Protein AF-A0A9D7UCT0-F1 (afdb_monomer_lite)

Secondary structure (DSSP, 8-state):
-GGG---HHHHHHHHHHHHHHHHHT-GGGPPPGGGG--TT--HHHHIIIIIHHHHHHHTTT-HHHHHHHHHHH-

Sequence (74 aa):
NLELVENDEARELMEKLNKYIGENLGEDYMLGHSYFMGKDINLEFIKKYKIKPLLEEYFYADEEKLKEILNLHM

pLDDT: mean 83.49, std 9.68, range [47.62, 91.88]

Structure (mmCIF, N/CA/C/O backbone):
data_AF-A0A9D7UCT0-F1
#
_entry.id   AF-A0A9D7UCT0-F1
#
loop_
_atom_site.group_PDB
_atom_site.id
_atom_site.type_symbol
_atom_site.label_atom_id
_atom_site.label_alt_id
_atom_site.label_comp_id
_atom_site.label_asym_id
_atom_site.label_entity_id
_atom_site.label_seq_id
_atom_site.pdbx_PDB_ins_code
_atom_site.Cartn_x
_atom_site.Cartn_y
_atom_site.Cartn_z
_atom_site.occupancy
_atom_site.B_iso_or_equiv
_atom_site.auth_seq_id
_atom_site.auth_comp_id
_atom_site.auth_asym_id
_atom_site.auth_atom_id
_atom_site.pdbx_PDB_model_num
ATOM 1 N N . ASN A 1 1 ? -5.210 -9.494 -14.027 1.00 47.62 1 ASN A N 1
ATOM 2 C CA . ASN A 1 1 ? -4.105 -9.919 -14.916 1.00 47.62 1 ASN A CA 1
ATOM 3 C C . ASN A 1 1 ? -2.773 -9.505 -14.309 1.00 47.62 1 ASN A C 1
ATOM 5 O O . ASN A 1 1 ? -2.145 -8.567 -14.785 1.00 47.62 1 ASN A O 1
ATOM 9 N N . LEU A 1 2 ? -2.349 -10.214 -13.255 1.00 55.62 2 LEU A N 1
ATOM 10 C CA . LEU A 1 2 ? -1.012 -10.083 -12.651 1.00 55.62 2 LEU A CA 1
ATOM 11 C C . LEU A 1 2 ? 0.106 -10.502 -13.627 1.00 55.62 2 LEU A C 1
ATOM 13 O O . LEU A 1 2 ? 1.253 -10.117 -13.452 1.00 55.62 2 LEU A O 1
ATOM 17 N N . GLU A 1 3 ? -0.256 -11.234 -14.682 1.00 53.50 3 GLU A N 1
ATOM 18 C CA . GLU A 1 3 ? 0.613 -11.776 -15.735 1.00 53.50 3 GLU A CA 1
ATOM 19 C C . GLU A 1 3 ? 1.298 -10.713 -16.615 1.00 53.50 3 GLU A C 1
ATOM 21 O O . GLU A 1 3 ? 2.188 -11.042 -17.388 1.00 53.50 3 GLU A O 1
ATOM 26 N N . LEU A 1 4 ? 0.892 -9.442 -16.515 1.00 57.62 4 LEU A N 1
ATOM 27 C CA . LEU A 1 4 ? 1.479 -8.328 -17.276 1.00 57.62 4 LEU A CA 1
ATOM 28 C C . LEU A 1 4 ? 2.590 -7.591 -16.510 1.00 57.62 4 LEU A C 1
ATOM 30 O O . LEU A 1 4 ? 3.222 -6.690 -17.060 1.00 57.62 4 LEU A O 1
ATOM 34 N N . VAL A 1 5 ? 2.807 -7.940 -15.240 1.00 64.50 5 VAL A N 1
ATOM 35 C CA . VAL A 1 5 ? 3.889 -7.390 -14.42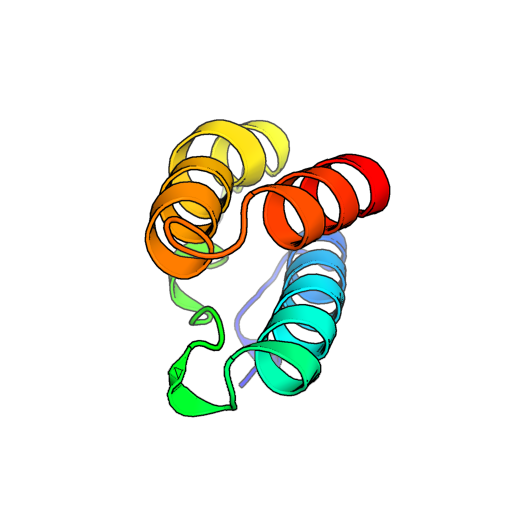6 1.00 64.50 5 VAL A CA 1
ATOM 36 C C . VAL A 1 5 ? 5.104 -8.297 -14.608 1.00 64.50 5 VAL A C 1
ATOM 38 O O . VAL A 1 5 ? 5.192 -9.352 -13.990 1.00 64.50 5 VAL A O 1
ATOM 41 N N . GLU A 1 6 ? 6.032 -7.895 -15.479 1.00 67.88 6 GLU A N 1
ATOM 42 C CA . GLU A 1 6 ? 7.241 -8.679 -15.802 1.00 67.88 6 GLU A CA 1
ATOM 43 C C . GLU A 1 6 ? 8.192 -8.850 -14.600 1.00 67.88 6 GLU A C 1
ATOM 45 O O . GLU A 1 6 ? 9.072 -9.706 -14.619 1.00 67.88 6 GLU A O 1
ATOM 50 N N . ASN A 1 7 ? 8.031 -8.033 -13.555 1.00 78.31 7 ASN A N 1
ATOM 51 C CA . ASN A 1 7 ? 8.873 -8.041 -12.365 1.00 78.31 7 ASN A CA 1
ATOM 52 C C . ASN A 1 7 ? 8.178 -8.776 -11.200 1.00 78.31 7 ASN A C 1
ATOM 54 O O . ASN A 1 7 ? 7.167 -8.306 -10.674 1.00 78.31 7 ASN A O 1
ATOM 58 N N . ASP A 1 8 ? 8.737 -9.910 -10.768 1.00 81.19 8 ASP A N 1
ATOM 59 C CA . ASP A 1 8 ? 8.175 -10.719 -9.676 1.00 81.19 8 ASP A CA 1
ATOM 60 C C . ASP A 1 8 ? 8.029 -9.948 -8.354 1.00 81.19 8 ASP A C 1
ATOM 62 O O . ASP A 1 8 ? 7.005 -10.069 -7.683 1.00 81.19 8 ASP A O 1
ATOM 66 N N . GLU A 1 9 ? 8.992 -9.095 -7.998 1.00 81.94 9 GLU A N 1
ATOM 67 C CA . GLU A 1 9 ? 8.927 -8.296 -6.768 1.00 81.94 9 GLU A CA 1
ATOM 68 C C . GLU A 1 9 ? 7.802 -7.248 -6.824 1.00 81.94 9 GLU A C 1
ATOM 70 O O . GLU A 1 9 ? 7.111 -7.004 -5.832 1.00 81.94 9 GLU A O 1
ATOM 75 N N . ALA A 1 10 ? 7.574 -6.649 -7.996 1.00 83.06 10 ALA A N 1
ATOM 76 C CA . ALA A 1 10 ? 6.470 -5.721 -8.233 1.00 83.06 10 ALA A CA 1
ATOM 77 C C . ALA A 1 10 ? 5.113 -6.409 -8.083 1.00 83.06 10 ALA A C 1
ATOM 79 O O . ALA A 1 10 ? 4.197 -5.855 -7.472 1.00 83.06 10 ALA A O 1
ATOM 80 N N . ARG A 1 11 ? 5.002 -7.628 -8.615 1.00 84.50 11 ARG A N 1
ATOM 81 C CA . ARG A 1 11 ? 3.797 -8.451 -8.521 1.00 84.50 11 ARG A CA 1
ATOM 82 C C . ARG A 1 11 ? 3.497 -8.814 -7.069 1.00 84.50 11 ARG A C 1
ATOM 84 O O . ARG A 1 11 ? 2.379 -8.602 -6.609 1.00 84.50 11 ARG A O 1
ATOM 91 N N . GLU A 1 12 ? 4.506 -9.265 -6.330 1.00 87.06 12 GLU A N 1
ATOM 92 C CA . GLU A 1 12 ? 4.352 -9.651 -4.927 1.00 87.06 12 GLU A CA 1
ATOM 93 C C . GLU A 1 12 ? 3.987 -8.451 -4.034 1.00 87.06 12 GLU A C 1
ATOM 95 O O . GLU A 1 12 ? 3.135 -8.554 -3.148 1.00 87.06 12 GLU A O 1
ATOM 100 N N . LEU A 1 13 ? 4.586 -7.283 -4.290 1.00 86.69 13 LEU A N 1
ATOM 101 C CA . LEU A 1 13 ? 4.239 -6.036 -3.609 1.00 86.69 13 LEU A CA 1
ATOM 102 C C . LEU A 1 13 ? 2.791 -5.623 -3.891 1.00 86.69 13 LEU A C 1
ATOM 104 O O . LEU A 1 13 ? 2.059 -5.276 -2.965 1.00 86.69 13 LEU A O 1
ATOM 108 N N . MET A 1 14 ? 2.382 -5.665 -5.159 1.00 88.12 14 MET A N 1
ATOM 109 C CA . MET A 1 14 ? 1.021 -5.347 -5.573 1.00 88.12 14 MET A CA 1
ATOM 110 C C . MET A 1 14 ? 0.001 -6.264 -4.892 1.00 88.12 14 MET A C 1
ATOM 112 O O . MET A 1 14 ? -0.999 -5.771 -4.376 1.00 88.12 14 MET A O 1
ATOM 116 N N . GLU A 1 15 ? 0.252 -7.575 -4.849 1.00 89.12 15 GLU A N 1
ATOM 117 C CA . GLU A 1 15 ? -0.635 -8.533 -4.179 1.00 89.12 15 GLU A CA 1
ATOM 118 C C . GLU A 1 15 ? -0.761 -8.246 -2.679 1.00 89.12 15 GLU A C 1
ATOM 120 O O . GLU A 1 15 ? -1.874 -8.217 -2.155 1.00 89.12 15 GLU A O 1
ATOM 125 N N . LYS A 1 16 ? 0.355 -7.972 -1.990 1.00 89.88 16 LYS A N 1
ATOM 126 C CA . LYS A 1 16 ? 0.350 -7.630 -0.557 1.00 89.88 16 LYS A CA 1
ATOM 127 C C . LYS A 1 16 ? -0.454 -6.363 -0.269 1.00 89.88 16 LYS A C 1
ATOM 129 O O . LYS A 1 16 ? -1.305 -6.364 0.619 1.00 89.88 16 LYS A O 1
ATOM 134 N N . LEU A 1 17 ? -0.222 -5.308 -1.050 1.00 89.56 17 LEU A N 1
ATOM 135 C CA . LEU A 1 17 ? -0.936 -4.040 -0.911 1.00 89.56 17 LEU A CA 1
ATOM 136 C C . LEU A 1 17 ? -2.426 -4.202 -1.216 1.00 89.56 17 LEU A C 1
ATOM 138 O O . LEU A 1 17 ? -3.253 -3.763 -0.425 1.00 89.56 17 LEU A O 1
ATOM 142 N N . ASN A 1 18 ? -2.778 -4.873 -2.315 1.00 90.62 18 ASN A N 1
ATOM 143 C CA . ASN A 1 18 ? -4.174 -5.090 -2.695 1.00 90.62 18 ASN A CA 1
ATOM 144 C C . ASN A 1 18 ? -4.923 -5.948 -1.690 1.00 90.62 18 ASN A C 1
ATOM 146 O O . ASN A 1 18 ? -6.087 -5.672 -1.425 1.00 90.62 18 ASN A O 1
ATOM 150 N N . LYS A 1 19 ? -4.261 -6.940 -1.092 1.00 91.00 19 LYS A N 1
ATOM 151 C CA . LYS A 1 19 ? -4.849 -7.714 -0.005 1.00 91.00 19 LYS A CA 1
ATOM 152 C C . LYS A 1 19 ? -5.189 -6.811 1.182 1.00 91.00 19 LYS A C 1
ATOM 154 O O . LYS A 1 19 ? -6.336 -6.784 1.609 1.00 91.00 19 LYS A O 1
ATOM 159 N N . TYR A 1 20 ? -4.230 -6.015 1.656 1.00 90.44 20 TYR A N 1
ATOM 160 C CA . TYR A 1 20 ? -4.458 -5.117 2.791 1.00 90.44 20 TYR A CA 1
ATOM 161 C C . TYR A 1 20 ? -5.528 -4.055 2.497 1.00 90.44 20 TYR A C 1
ATOM 163 O O . TYR A 1 20 ? -6.405 -3.808 3.324 1.00 90.44 20 TYR A O 1
ATOM 171 N N . ILE A 1 21 ? -5.471 -3.427 1.319 1.00 90.00 21 ILE A N 1
ATOM 172 C CA . ILE A 1 21 ? -6.440 -2.415 0.881 1.00 90.00 21 ILE A CA 1
ATOM 173 C C . ILE A 1 21 ? -7.828 -3.040 0.718 1.00 90.00 21 ILE A C 1
ATOM 175 O O . ILE A 1 21 ? -8.801 -2.485 1.216 1.00 90.00 21 ILE A O 1
ATOM 179 N N . GLY A 1 22 ? -7.929 -4.210 0.089 1.00 90.38 22 GLY A N 1
ATOM 180 C CA . GLY A 1 22 ? -9.188 -4.931 -0.080 1.00 90.38 22 GLY A CA 1
ATOM 181 C C . GLY A 1 22 ? -9.841 -5.295 1.253 1.00 90.38 22 GLY A C 1
ATOM 182 O O . GLY A 1 22 ? -11.048 -5.133 1.402 1.00 90.38 22 GLY A O 1
ATOM 183 N N . GLU A 1 23 ? -9.046 -5.704 2.247 1.00 90.31 23 GLU A N 1
ATOM 184 C CA . GLU A 1 23 ? -9.543 -6.015 3.594 1.00 90.31 23 GLU A CA 1
ATOM 185 C C . GLU A 1 23 ? -9.962 -4.765 4.393 1.00 90.31 23 GLU A C 1
ATOM 187 O O . GLU A 1 23 ? -10.835 -4.859 5.254 1.00 90.31 23 GLU A O 1
ATOM 192 N N . ASN A 1 24 ? -9.376 -3.592 4.120 1.00 88.94 24 ASN A N 1
ATOM 193 C CA . ASN A 1 24 ? -9.603 -2.377 4.915 1.00 88.94 24 ASN A CA 1
ATOM 194 C C . ASN A 1 24 ? -10.530 -1.328 4.286 1.00 88.94 24 ASN A C 1
ATOM 196 O O . ASN A 1 24 ? -11.237 -0.644 5.024 1.00 88.94 24 ASN A O 1
ATOM 200 N N . LEU A 1 25 ? -10.472 -1.160 2.967 1.00 87.94 25 LEU A N 1
ATOM 201 C CA . LEU A 1 25 ? -11.192 -0.153 2.177 1.00 87.94 25 LEU A CA 1
ATOM 202 C C . LEU A 1 25 ? -12.186 -0.805 1.209 1.00 87.94 25 LEU A C 1
ATOM 204 O O . LEU A 1 25 ? -13.262 -0.263 0.970 1.00 87.94 25 LEU A O 1
ATOM 208 N N . GLY A 1 26 ? -11.837 -1.979 0.679 1.00 88.12 26 GLY A N 1
ATOM 209 C CA . GLY A 1 26 ? -12.646 -2.737 -0.272 1.00 88.12 26 GLY A CA 1
ATOM 210 C C . GLY A 1 26 ? -11.973 -2.905 -1.632 1.00 88.12 26 GLY A C 1
ATOM 211 O O . GLY A 1 26 ? -10.991 -2.240 -1.963 1.00 88.12 26 GLY A O 1
ATOM 212 N N . GLU A 1 27 ? -12.519 -3.816 -2.436 1.00 85.62 27 GLU A N 1
ATOM 213 C CA . GLU A 1 27 ? -11.962 -4.212 -3.736 1.00 85.62 27 GLU A CA 1
ATOM 214 C C . GLU A 1 27 ? -11.870 -3.054 -4.749 1.00 85.62 27 GLU A C 1
ATOM 216 O O . GLU A 1 27 ? -10.982 -3.052 -5.600 1.00 85.62 27 GLU A O 1
ATOM 221 N N . ASP A 1 28 ? -12.732 -2.040 -4.629 1.00 86.50 28 ASP A N 1
ATOM 222 C CA . ASP A 1 28 ? -12.754 -0.864 -5.517 1.00 86.50 28 ASP A CA 1
ATOM 223 C C . ASP A 1 28 ? -11.486 0.003 -5.392 1.00 86.50 28 ASP A C 1
ATOM 225 O O . ASP A 1 28 ? -11.073 0.667 -6.340 1.00 86.50 28 ASP A O 1
ATOM 229 N N . TYR A 1 29 ? -10.818 -0.063 -4.236 1.00 87.12 29 TYR A N 1
ATOM 230 C CA . TYR A 1 29 ? -9.599 0.691 -3.940 1.00 87.12 29 TYR A CA 1
ATOM 231 C C . TYR A 1 29 ? -8.320 -0.075 -4.290 1.00 87.12 29 TYR A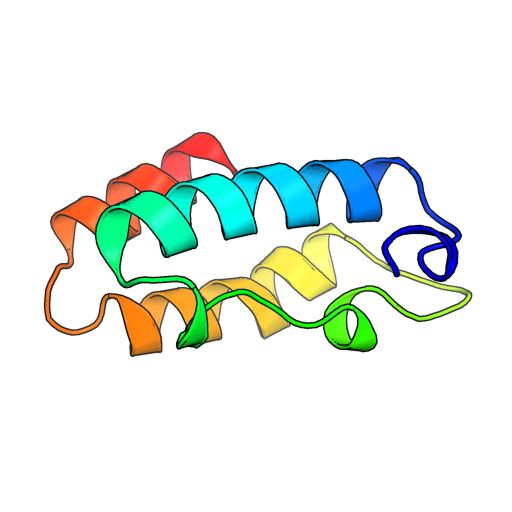 C 1
ATOM 233 O O . TYR A 1 29 ? -7.221 0.426 -4.071 1.00 87.12 29 TYR A O 1
ATOM 241 N N . MET A 1 30 ? -8.411 -1.301 -4.811 1.00 88.00 30 MET A N 1
ATOM 242 C CA . MET A 1 30 ? -7.214 -2.057 -5.170 1.00 88.00 30 MET A CA 1
ATOM 243 C C . MET A 1 30 ? -6.398 -1.328 -6.244 1.00 88.00 30 MET A C 1
ATOM 245 O O . MET A 1 30 ? -6.914 -0.799 -7.229 1.00 88.00 30 MET A O 1
ATOM 249 N N . LEU A 1 31 ? -5.080 -1.343 -6.073 1.00 87.12 31 LEU A N 1
ATOM 250 C CA . LEU A 1 31 ? -4.130 -0.806 -7.031 1.00 87.12 31 LEU A CA 1
ATOM 251 C C . LEU A 1 31 ? -4.256 -1.553 -8.359 1.00 87.12 31 LEU A C 1
ATOM 253 O O . LEU A 1 31 ? -4.383 -2.780 -8.402 1.00 87.12 31 LEU A O 1
ATOM 257 N N . GLY A 1 32 ? -4.173 -0.804 -9.455 1.00 83.69 32 GLY A N 1
ATOM 258 C CA . GLY A 1 32 ? -4.153 -1.357 -10.804 1.00 83.69 32 GLY A CA 1
ATOM 259 C C . GLY A 1 32 ? -2.761 -1.827 -11.233 1.00 83.69 32 GLY A C 1
ATOM 260 O O . GLY A 1 32 ? -1.737 -1.309 -10.789 1.00 83.69 32 GLY A O 1
ATOM 261 N N . HIS A 1 33 ? -2.711 -2.757 -12.187 1.00 80.88 33 HIS A N 1
ATOM 262 C CA . HIS A 1 33 ? -1.444 -3.241 -12.753 1.00 80.88 33 HIS A CA 1
ATOM 263 C C . HIS A 1 33 ? -0.631 -2.128 -13.439 1.00 80.88 33 HIS A C 1
ATOM 265 O O . HIS A 1 33 ? 0.585 -2.232 -13.525 1.00 80.88 33 HIS A O 1
ATOM 271 N N . SER A 1 34 ? -1.270 -1.037 -13.874 1.00 80.31 34 SER A N 1
ATOM 272 C CA . SER A 1 34 ? -0.627 0.088 -14.569 1.00 80.31 34 SER A CA 1
ATOM 273 C C . SER A 1 34 ? 0.490 0.766 -13.768 1.00 80.31 34 SER A C 1
ATOM 275 O O . SER A 1 34 ? 1.422 1.293 -14.367 1.00 80.31 34 SER A O 1
ATOM 277 N N . TYR A 1 35 ? 0.430 0.744 -12.431 1.00 80.25 35 TYR A N 1
ATOM 278 C CA . TYR A 1 35 ? 1.501 1.287 -11.579 1.00 80.25 35 TYR A CA 1
ATOM 279 C C . TYR A 1 35 ? 2.769 0.429 -11.609 1.00 80.25 35 TYR A C 1
ATOM 281 O O . TYR A 1 35 ? 3.856 0.931 -11.332 1.00 80.25 35 TYR A O 1
ATOM 289 N N . PHE A 1 36 ? 2.613 -0.845 -11.965 1.00 79.19 36 PHE A N 1
ATOM 290 C CA . PHE A 1 36 ? 3.645 -1.873 -11.994 1.00 79.19 36 PHE A CA 1
ATOM 291 C C . PHE A 1 36 ? 3.884 -2.396 -13.421 1.00 79.19 36 PHE A C 1
ATOM 293 O O . PHE A 1 36 ? 4.420 -3.486 -13.592 1.00 79.19 36 PHE A O 1
ATOM 300 N N . MET A 1 37 ? 3.516 -1.632 -14.458 1.00 74.50 37 MET A N 1
ATOM 301 C CA . MET A 1 37 ? 3.863 -1.941 -15.851 1.00 74.50 37 MET A CA 1
ATOM 302 C C . MET A 1 37 ? 5.007 -1.051 -16.344 1.00 74.50 37 MET A C 1
ATOM 304 O O . MET A 1 37 ? 4.917 0.175 -16.301 1.00 74.50 37 MET A O 1
ATOM 308 N N . GLY A 1 38 ? 6.083 -1.668 -16.836 1.00 69.00 38 GLY A N 1
ATOM 309 C CA . GLY A 1 38 ? 7.241 -0.960 -17.375 1.00 69.00 38 GLY A CA 1
ATOM 310 C C . GLY A 1 38 ? 8.502 -1.821 -17.401 1.00 69.00 38 GLY A C 1
ATOM 311 O O . GLY A 1 38 ? 8.743 -2.613 -16.496 1.00 69.00 38 GLY A O 1
ATOM 312 N N . LYS A 1 39 ? 9.324 -1.631 -18.437 1.00 64.56 39 LYS A N 1
ATOM 313 C CA . LYS A 1 39 ? 10.585 -2.368 -18.635 1.00 64.56 39 LYS A CA 1
ATOM 314 C C . LYS A 1 39 ? 11.683 -2.008 -17.628 1.00 64.56 39 LYS A C 1
ATOM 316 O O . LYS A 1 39 ? 12.554 -2.827 -17.372 1.00 64.56 39 LYS A O 1
ATOM 321 N N . ASP A 1 40 ? 11.641 -0.791 -17.088 1.00 69.00 40 ASP A N 1
ATOM 322 C CA . ASP A 1 40 ? 12.603 -0.256 -16.114 1.00 69.00 40 ASP A CA 1
ATOM 323 C C . ASP A 1 40 ? 11.845 0.173 -14.850 1.00 69.00 40 ASP A C 1
ATOM 325 O O . ASP A 1 40 ? 11.709 1.350 -14.514 1.00 69.00 40 ASP A O 1
ATOM 329 N N . ILE A 1 41 ? 11.200 -0.801 -14.209 1.00 74.56 41 ILE A N 1
ATOM 330 C CA . ILE A 1 41 ? 10.465 -0.557 -12.972 1.00 74.56 41 ILE A CA 1
ATOM 331 C C . ILE A 1 41 ? 11.452 -0.394 -11.829 1.00 74.56 41 ILE A C 1
ATOM 333 O O . ILE A 1 41 ? 12.120 -1.335 -11.408 1.00 74.56 41 ILE A O 1
ATOM 337 N N . ASN A 1 42 ? 11.498 0.820 -11.290 1.00 85.00 42 ASN A N 1
ATOM 338 C CA . ASN A 1 42 ? 12.148 1.086 -10.023 1.00 85.00 42 ASN A CA 1
ATOM 339 C C . ASN A 1 42 ? 11.107 0.984 -8.901 1.00 85.00 42 ASN A C 1
ATOM 341 O O . ASN A 1 42 ? 10.268 1.871 -8.721 1.00 85.00 42 ASN A O 1
ATOM 345 N N . LEU A 1 43 ? 11.156 -0.119 -8.154 1.00 82.81 43 LEU A N 1
ATOM 346 C CA . LEU A 1 43 ? 10.212 -0.405 -7.076 1.00 82.81 43 LEU A CA 1
ATOM 347 C C . LEU A 1 43 ? 10.251 0.624 -5.959 1.00 82.81 43 LEU A C 1
ATOM 349 O O . LEU A 1 43 ? 9.194 1.030 -5.489 1.00 82.81 43 LEU A O 1
ATOM 353 N N . GLU A 1 44 ? 11.434 1.078 -5.554 1.00 85.44 44 GLU A N 1
ATOM 354 C CA . GLU A 1 44 ? 11.559 2.124 -4.537 1.00 85.44 44 GLU A CA 1
ATOM 355 C C . GLU A 1 44 ? 10.914 3.427 -5.008 1.00 85.44 44 GLU A C 1
ATOM 357 O O . GLU A 1 44 ? 10.210 4.095 -4.247 1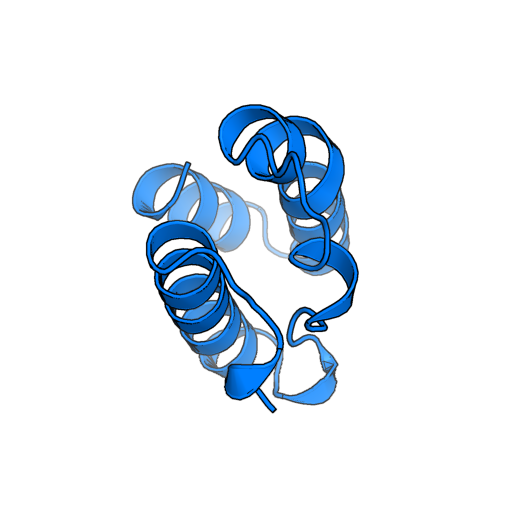.00 85.44 44 GLU A O 1
ATOM 362 N N . PHE A 1 45 ? 11.094 3.767 -6.287 1.00 87.31 45 PHE A N 1
ATOM 363 C CA . PHE A 1 45 ? 10.456 4.933 -6.877 1.00 87.31 45 PHE A CA 1
ATOM 364 C C . PHE A 1 45 ? 8.932 4.783 -6.907 1.00 87.31 45 PHE A C 1
ATOM 366 O O . PHE A 1 45 ? 8.214 5.688 -6.485 1.00 87.31 45 PHE A O 1
ATOM 373 N N . ILE A 1 46 ? 8.419 3.640 -7.362 1.00 87.00 46 ILE A N 1
ATOM 374 C CA . ILE A 1 46 ? 6.977 3.377 -7.418 1.00 87.00 46 ILE A CA 1
ATOM 375 C C . ILE A 1 46 ? 6.383 3.403 -6.010 1.00 87.00 46 ILE A C 1
ATOM 377 O O . ILE A 1 46 ? 5.424 4.133 -5.773 1.00 87.00 46 ILE A O 1
ATOM 381 N N . LYS A 1 47 ? 6.998 2.718 -5.044 1.00 87.06 47 LYS A N 1
ATOM 382 C CA . LYS A 1 47 ? 6.610 2.761 -3.630 1.00 87.06 47 LYS A CA 1
ATOM 383 C C . LYS A 1 47 ? 6.525 4.194 -3.112 1.00 87.06 47 LYS A C 1
ATOM 385 O O . LYS A 1 47 ? 5.484 4.615 -2.624 1.00 87.06 47 LYS A O 1
ATOM 390 N N . LYS A 1 48 ? 7.594 4.975 -3.267 1.00 88.62 48 LYS A N 1
ATOM 391 C CA . LYS A 1 48 ? 7.707 6.306 -2.660 1.00 88.62 48 LYS A CA 1
ATOM 392 C C . LYS A 1 48 ? 6.891 7.390 -3.363 1.00 88.62 48 LYS A C 1
ATOM 394 O O . LYS A 1 48 ? 6.379 8.276 -2.688 1.00 88.62 48 LYS A O 1
ATOM 399 N N . TYR A 1 49 ? 6.794 7.349 -4.690 1.00 88.50 49 TYR A N 1
ATOM 400 C CA . TYR A 1 49 ? 6.200 8.426 -5.492 1.00 88.50 49 TYR A CA 1
ATOM 401 C C . TYR A 1 49 ? 4.847 8.074 -6.110 1.00 88.50 49 TYR A C 1
ATOM 403 O O . TYR A 1 49 ? 4.148 8.977 -6.564 1.00 88.50 49 TYR A O 1
ATOM 411 N N . LYS A 1 50 ? 4.473 6.792 -6.171 1.00 88.19 50 LYS A N 1
ATOM 412 C CA . LYS 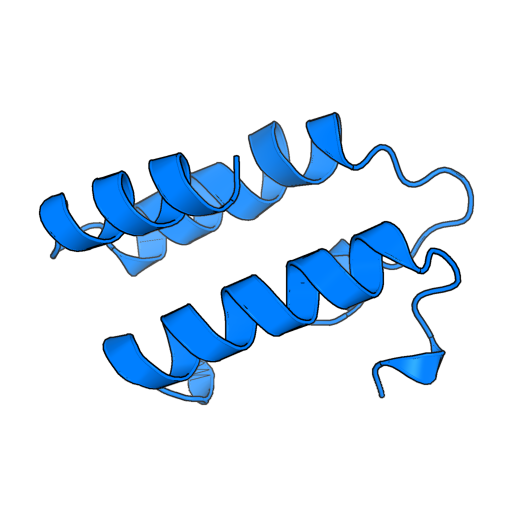A 1 50 ? 3.161 6.353 -6.669 1.00 88.19 50 LYS A CA 1
ATOM 413 C C . LYS A 1 50 ? 2.316 5.789 -5.538 1.00 88.19 50 LYS A C 1
ATOM 415 O O . LYS A 1 50 ? 1.256 6.330 -5.269 1.00 88.19 50 LYS A O 1
ATOM 420 N N . ILE A 1 51 ? 2.799 4.749 -4.861 1.00 89.12 51 ILE A N 1
ATOM 421 C CA . ILE A 1 51 ? 2.017 4.005 -3.867 1.00 89.12 51 ILE A CA 1
ATOM 422 C C . ILE A 1 51 ? 1.807 4.825 -2.601 1.00 89.12 51 ILE A C 1
ATOM 424 O O . ILE A 1 51 ? 0.676 4.964 -2.160 1.00 89.12 51 ILE A O 1
ATOM 428 N N . LYS A 1 52 ? 2.871 5.404 -2.039 1.00 90.06 52 LYS A N 1
ATOM 429 C CA . LYS A 1 52 ? 2.797 6.207 -0.817 1.00 90.06 52 LYS A CA 1
ATOM 430 C C . LYS A 1 52 ? 1.722 7.297 -0.884 1.00 90.06 52 LYS A C 1
ATOM 432 O O . LYS A 1 52 ? 0.836 7.239 -0.040 1.00 90.06 52 LYS A O 1
ATOM 437 N N . PRO A 1 53 ? 1.738 8.2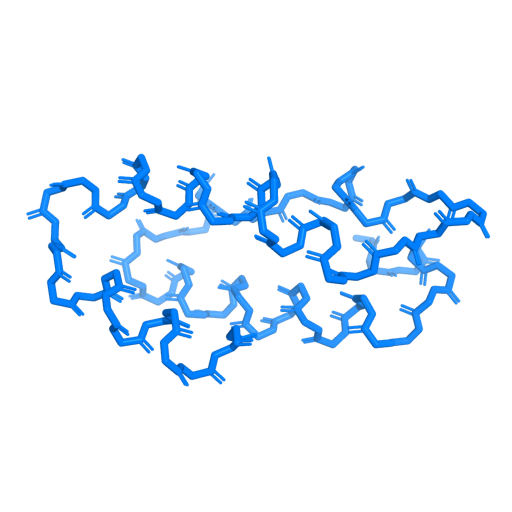36 -1.853 1.00 91.88 53 PRO A N 1
ATOM 438 C CA . PRO A 1 53 ? 0.712 9.274 -1.902 1.00 91.88 53 PRO A CA 1
ATOM 439 C C . PRO A 1 53 ? -0.695 8.697 -2.107 1.00 91.88 53 PRO A C 1
ATOM 441 O O . PRO A 1 53 ? -1.632 9.187 -1.495 1.00 91.88 53 PRO A O 1
ATOM 444 N N . LEU A 1 54 ? -0.841 7.613 -2.878 1.00 90.31 54 LEU A N 1
ATOM 445 C CA . LEU A 1 54 ? -2.119 6.908 -3.045 1.00 90.31 54 LEU A CA 1
ATOM 446 C C . LEU A 1 54 ? -2.668 6.368 -1.724 1.00 90.31 54 LEU A C 1
ATOM 448 O O . LEU A 1 54 ? -3.842 6.543 -1.422 1.00 90.31 54 LEU A O 1
ATOM 452 N N . LEU A 1 55 ? -1.811 5.726 -0.929 1.00 90.19 55 LEU A N 1
ATOM 453 C CA . LEU A 1 55 ? -2.181 5.237 0.393 1.00 90.19 55 LEU A CA 1
ATOM 454 C C . LEU A 1 55 ? -2.511 6.394 1.333 1.00 90.19 55 LEU A C 1
ATOM 456 O O . LEU A 1 55 ? -3.474 6.290 2.081 1.00 90.19 55 LEU A O 1
ATOM 460 N N . GLU A 1 56 ? -1.752 7.492 1.286 1.00 91.00 56 GLU A N 1
ATOM 461 C CA . GLU A 1 56 ? -2.047 8.695 2.073 1.00 91.00 56 GLU A CA 1
ATOM 462 C C . GLU A 1 56 ? -3.422 9.284 1.721 1.00 91.00 56 GLU A C 1
ATOM 464 O O . GLU A 1 56 ? -4.133 9.721 2.620 1.00 91.00 56 GLU A O 1
ATOM 469 N N . GLU A 1 57 ? -3.832 9.245 0.450 1.00 91.69 57 GLU A N 1
ATOM 470 C CA . GLU A 1 57 ? -5.176 9.656 0.026 1.00 91.69 57 GLU A CA 1
ATOM 471 C C . GLU A 1 57 ? -6.257 8.655 0.455 1.00 91.69 57 GLU A C 1
ATOM 473 O O . GLU A 1 57 ? -7.302 9.050 0.971 1.00 91.69 57 GLU A O 1
ATOM 478 N N . TYR A 1 58 ? -6.015 7.355 0.281 1.00 90.06 58 TYR A N 1
ATOM 479 C CA . TYR A 1 58 ? -6.978 6.304 0.620 1.00 90.06 58 TYR A CA 1
ATOM 480 C C . TYR A 1 58 ? -7.234 6.198 2.121 1.00 90.06 58 TYR A C 1
ATOM 482 O O . TYR A 1 58 ? -8.374 6.067 2.559 1.00 90.06 58 TYR A O 1
ATOM 490 N N . PHE A 1 59 ? -6.172 6.287 2.913 1.00 89.50 59 PHE A N 1
ATOM 491 C CA . PHE A 1 59 ? -6.213 6.232 4.367 1.00 89.50 59 PHE A CA 1
ATOM 492 C C . PHE A 1 59 ? -6.153 7.628 4.992 1.00 89.50 59 PHE A C 1
ATOM 494 O O . PHE A 1 59 ? -5.788 7.764 6.156 1.00 89.50 59 PHE A O 1
ATOM 501 N N . TYR A 1 60 ? -6.544 8.671 4.251 1.00 88.69 60 TYR A N 1
ATOM 502 C CA . TYR A 1 60 ? -6.588 10.040 4.771 1.00 88.69 60 TYR A CA 1
ATOM 503 C C . TYR A 1 60 ? -7.464 10.154 6.030 1.00 88.69 60 TYR A C 1
ATOM 505 O O . TYR A 1 60 ? -7.160 10.924 6.937 1.00 88.69 60 TYR A O 1
ATOM 513 N N . ALA A 1 61 ? -8.541 9.364 6.100 1.00 88.06 61 ALA A N 1
ATOM 514 C CA . ALA A 1 61 ? -9.420 9.288 7.266 1.00 88.06 61 ALA A CA 1
ATOM 515 C C . ALA A 1 61 ? -8.899 8.358 8.385 1.00 88.06 61 ALA A C 1
ATOM 517 O O . ALA A 1 61 ? -9.364 8.459 9.518 1.00 88.06 61 ALA A O 1
ATOM 518 N N . ASP A 1 62 ? -7.932 7.483 8.088 1.00 89.56 62 ASP A N 1
ATOM 519 C CA . ASP A 1 62 ? -7.465 6.389 8.948 1.00 89.56 62 ASP A CA 1
ATOM 520 C C . ASP A 1 62 ? -5.923 6.359 9.019 1.00 89.56 62 ASP A C 1
ATOM 522 O O . ASP A 1 62 ? -5.257 5.433 8.543 1.00 89.56 62 ASP A O 1
ATOM 526 N N . GLU A 1 63 ? -5.335 7.374 9.660 1.00 88.44 63 GLU A N 1
ATOM 527 C CA . GLU A 1 63 ? -3.875 7.518 9.794 1.00 88.44 63 GLU A CA 1
ATOM 528 C C . GLU A 1 63 ? -3.180 6.319 10.470 1.00 88.44 63 GLU A C 1
ATOM 530 O O . GLU A 1 63 ? -2.002 6.058 10.211 1.00 88.44 63 GLU A O 1
ATOM 535 N N . GLU A 1 64 ? -3.868 5.584 11.350 1.00 91.25 64 GLU A N 1
ATOM 536 C CA . GLU A 1 64 ? -3.316 4.373 11.975 1.00 91.25 64 GLU A CA 1
ATOM 537 C C . GLU A 1 64 ? -3.083 3.269 10.940 1.00 91.25 64 GLU A C 1
ATOM 539 O O . GLU A 1 64 ? -1.978 2.730 10.848 1.00 91.25 64 GLU A O 1
ATOM 544 N N . LYS A 1 65 ? -4.087 2.997 10.097 1.00 89.56 65 LYS A N 1
ATOM 545 C CA . LYS A 1 65 ? -3.991 1.993 9.032 1.00 89.56 65 LYS A CA 1
ATOM 546 C C . LYS A 1 65 ? -2.956 2.380 7.987 1.00 89.56 65 LYS A C 1
ATOM 548 O O . LYS A 1 65 ? -2.254 1.503 7.484 1.00 89.56 65 LYS A O 1
ATOM 553 N N . LEU A 1 66 ? -2.840 3.678 7.692 1.00 90.38 66 LEU A N 1
ATOM 554 C CA . LEU A 1 66 ? -1.787 4.223 6.840 1.00 90.38 66 LEU A CA 1
ATOM 555 C C . LEU A 1 66 ? -0.397 3.905 7.402 1.00 90.38 66 LEU A C 1
ATOM 557 O O . LEU A 1 66 ? 0.467 3.401 6.690 1.00 90.38 66 LEU A O 1
ATOM 561 N N . LYS A 1 67 ? -0.155 4.184 8.686 1.00 89.56 67 LYS A N 1
ATOM 562 C CA . LYS A 1 67 ? 1.145 3.900 9.313 1.00 89.56 67 LYS A CA 1
ATOM 563 C C . LYS A 1 67 ? 1.446 2.406 9.336 1.00 89.56 67 LYS A C 1
ATOM 565 O O . LYS A 1 67 ? 2.589 2.029 9.091 1.00 89.56 67 LYS A O 1
ATOM 570 N N . GLU A 1 68 ? 0.440 1.575 9.591 1.00 91.12 68 GLU A N 1
ATOM 571 C CA . GLU A 1 68 ? 0.583 0.121 9.595 1.00 91.12 68 GLU A CA 1
ATOM 572 C C . GLU A 1 68 ? 1.007 -0.409 8.219 1.00 91.12 68 GLU A C 1
ATOM 574 O O . GLU A 1 68 ? 2.043 -1.069 8.121 1.00 91.12 68 GLU A O 1
ATOM 579 N N . ILE A 1 69 ? 0.291 -0.047 7.147 1.00 87.19 69 ILE A N 1
ATOM 580 C CA . ILE A 1 69 ? 0.626 -0.504 5.790 1.00 87.19 69 ILE A CA 1
ATOM 581 C C . ILE A 1 69 ? 1.986 0.028 5.322 1.00 87.19 69 ILE A C 1
ATOM 583 O O . ILE A 1 69 ? 2.753 -0.703 4.692 1.00 87.19 69 ILE A O 1
ATOM 587 N N . LEU A 1 70 ? 2.318 1.280 5.662 1.00 86.69 70 LEU A N 1
ATOM 588 C CA . LEU A 1 70 ? 3.618 1.861 5.339 1.00 86.69 70 LEU A CA 1
ATOM 589 C C . LEU A 1 70 ? 4.742 1.107 6.058 1.00 86.69 70 LEU A C 1
ATOM 591 O O . LEU A 1 70 ? 5.739 0.789 5.430 1.00 86.69 70 LEU A O 1
ATOM 595 N N . ASN A 1 71 ? 4.578 0.756 7.333 1.00 87.75 71 ASN A N 1
ATOM 596 C CA . ASN A 1 71 ? 5.591 0.010 8.080 1.00 87.75 71 ASN A CA 1
ATOM 597 C C . ASN A 1 71 ? 5.708 -1.465 7.643 1.00 87.75 71 ASN A C 1
ATOM 599 O O . ASN A 1 71 ? 6.771 -2.065 7.780 1.00 87.75 71 ASN A O 1
ATOM 603 N N . LEU A 1 72 ? 4.629 -2.069 7.129 1.00 81.31 72 LEU A N 1
ATOM 604 C CA . LEU A 1 72 ? 4.632 -3.465 6.677 1.00 81.31 72 LEU A CA 1
ATOM 605 C C . LEU A 1 72 ? 5.263 -3.663 5.289 1.00 81.31 72 LEU A C 1
ATOM 607 O O . LEU A 1 72 ? 5.758 -4.754 4.990 1.00 81.31 72 LEU A O 1
ATOM 611 N N . HIS A 1 73 ? 5.167 -2.664 4.405 1.00 77.62 73 HIS A N 1
ATOM 612 C 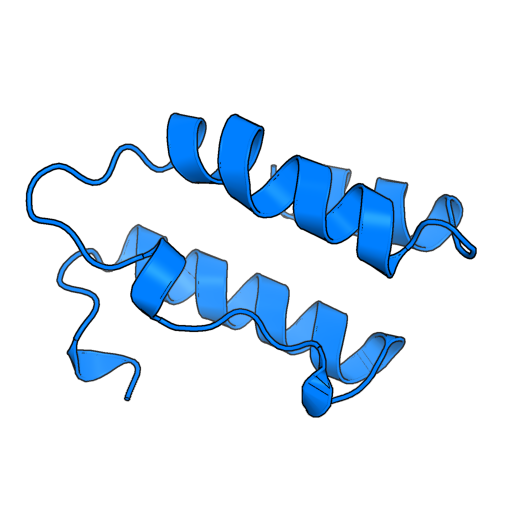CA . HIS A 1 73 ? 5.419 -2.851 2.969 1.00 77.62 73 HIS A CA 1
ATOM 613 C C . HIS A 1 73 ? 6.381 -1.834 2.325 1.00 77.62 73 HIS A C 1
ATOM 615 O O . HIS A 1 73 ? 6.806 -2.053 1.177 1.00 77.62 73 HIS A O 1
ATOM 621 N N . MET A 1 74 ? 6.759 -0.762 3.032 1.00 72.75 74 MET A N 1
ATOM 622 C CA . MET A 1 74 ? 7.702 0.263 2.556 1.00 72.75 74 MET A CA 1
ATOM 623 C C . MET A 1 74 ? 9.038 0.177 3.276 1.00 72.75 74 MET A C 1
ATOM 625 O O . MET A 1 74 ? 10.048 0.287 2.548 1.00 72.75 74 MET A O 1
#

Foldseek 3Di:
DLVQQPDPVLSVLLVLQCVLCCVPVRNVLRDDCVLRHDPDDDPVCSVPPPVLVSLCVSCVVPVPSSVVSNVVRD

Radius of gyration: 11.77 Å; chains: 1; bounding box: 25×22×31 Å